Protein AF-A0A538MDN9-F1 (afdb_monomer_lite)

Foldseek 3Di:
DADAFKDKDFDDFQQADDDLSVVLVVVVVVVCVVVVPVPPDDPDDDPVVQVPDPCRPDNDCVVVVVVCVVSNWDPKDKAWPVVVLVVQLVVDDPPSSVSPRGITIMIMTHD

Sequence (111 aa):
MAPSGRLVLFEGSWGGEGPLVKLKDAAAGALHRFRRDADDHHGPYPDDVVRRLPLAATTTPAPFVDAVLAAGWRAVQLERLLDVEWAVERREAWPLGALMRRPRYAIIAEA

Secondary structure (DSSP, 8-state):
----SEEEE-------SSHHHHHHHHHHHHHHHHHT----PPPPPPHHHHTT-TTTT--SSHHHHHHHHHTT-EEEEEEE-HHHHHHHHHHS-TTHHHHS----EEEEEE-

Radius of gyration: 16.39 Å; chains: 1; bounding box: 46×26×39 Å

Structure (mmCIF, N/CA/C/O backbone):
data_AF-A0A538MDN9-F1
#
_entry.id   AF-A0A538MDN9-F1
#
loop_
_atom_site.group_PDB
_atom_site.id
_atom_site.type_symbol
_atom_site.label_atom_id
_atom_site.label_alt_id
_atom_site.label_comp_id
_atom_site.label_asym_id
_atom_site.label_entity_id
_atom_site.label_seq_id
_atom_site.pdbx_PDB_ins_code
_atom_site.Cartn_x
_atom_site.Cartn_y
_atom_site.Cartn_z
_atom_site.occupancy
_atom_site.B_iso_or_equiv
_atom_site.auth_seq_id
_atom_site.auth_comp_id
_atom_site.auth_asym_id
_atom_site.auth_atom_id
_atom_site.pdbx_PDB_model_num
ATOM 1 N N . MET A 1 1 ? -21.550 -3.083 6.483 1.00 62.75 1 MET A N 1
ATOM 2 C CA . MET A 1 1 ? -21.157 -4.242 7.313 1.00 62.75 1 MET A CA 1
ATOM 3 C C . MET A 1 1 ? -19.886 -3.866 8.053 1.00 62.75 1 MET A C 1
ATOM 5 O O . MET A 1 1 ? -19.108 -3.121 7.473 1.00 62.75 1 MET A O 1
ATOM 9 N N . ALA A 1 2 ? -19.707 -4.301 9.301 1.00 79.06 2 ALA A N 1
ATOM 10 C CA . ALA A 1 2 ? -18.445 -4.107 10.019 1.00 79.06 2 ALA A CA 1
ATOM 11 C C . ALA A 1 2 ? -17.482 -5.261 9.684 1.00 79.06 2 ALA A C 1
ATOM 13 O O . ALA A 1 2 ? -17.965 -6.384 9.495 1.00 79.06 2 ALA A O 1
ATOM 14 N N . PRO A 1 3 ? -16.167 -5.006 9.572 1.00 88.06 3 PRO A N 1
ATOM 15 C CA . PRO A 1 3 ? -15.184 -6.068 9.395 1.00 88.06 3 PRO A CA 1
ATOM 16 C C . PRO A 1 3 ? -15.177 -7.037 10.587 1.00 88.06 3 PRO A C 1
ATOM 18 O O . PRO A 1 3 ? -15.707 -6.742 11.656 1.00 88.06 3 PRO A O 1
ATOM 21 N N . SER A 1 4 ? -14.596 -8.220 10.388 1.00 90.19 4 SER A N 1
ATOM 22 C CA . SER A 1 4 ? -14.377 -9.216 11.442 1.00 90.19 4 SER A CA 1
ATOM 23 C C . SER A 1 4 ? -13.031 -9.906 11.238 1.00 90.19 4 SER A C 1
ATOM 25 O O . SER A 1 4 ? -12.698 -10.257 10.105 1.00 90.19 4 SER A O 1
ATOM 27 N N . GLY A 1 5 ? -12.301 -10.166 12.322 1.00 93.06 5 GLY A N 1
ATOM 28 C CA . GLY A 1 5 ? -11.007 -10.849 12.279 1.00 93.06 5 GLY A CA 1
ATOM 29 C C . GLY A 1 5 ? -9.841 -9.899 12.010 1.00 93.06 5 GLY A C 1
ATOM 30 O O . GLY A 1 5 ? -9.858 -8.765 12.480 1.00 93.06 5 GLY A O 1
ATOM 31 N N . ARG A 1 6 ? -8.848 -10.389 11.259 1.00 94.69 6 ARG A N 1
ATOM 32 C CA . ARG A 1 6 ? -7.608 -9.682 10.916 1.00 94.69 6 ARG A CA 1
ATOM 33 C C . ARG A 1 6 ? -7.506 -9.469 9.409 1.00 94.69 6 ARG A C 1
ATOM 35 O O . ARG A 1 6 ? -7.700 -10.407 8.636 1.00 94.69 6 ARG A O 1
ATOM 42 N N . LEU A 1 7 ? -7.135 -8.262 9.006 1.00 94.25 7 LEU A N 1
ATOM 43 C CA . LEU A 1 7 ? -6.748 -7.907 7.648 1.00 94.25 7 LEU A CA 1
ATOM 44 C C . LEU A 1 7 ? -5.227 -7.961 7.525 1.00 94.25 7 LEU A C 1
ATOM 46 O O . LEU A 1 7 ? -4.512 -7.406 8.356 1.00 94.25 7 LEU A O 1
ATOM 50 N N . VAL A 1 8 ? -4.745 -8.575 6.447 1.00 92.94 8 VAL A N 1
ATOM 51 C CA . VAL A 1 8 ? -3.359 -8.438 5.999 1.00 92.94 8 VAL A CA 1
ATOM 52 C C . VAL A 1 8 ? -3.385 -8.097 4.517 1.00 92.94 8 VAL A C 1
ATOM 54 O O . VAL A 1 8 ? -3.826 -8.902 3.697 1.00 92.94 8 VAL A O 1
ATOM 57 N N . LEU A 1 9 ? -2.944 -6.890 4.181 1.00 90.50 9 LEU A N 1
ATOM 58 C CA . LEU A 1 9 ? -2.869 -6.389 2.817 1.00 90.50 9 LEU A CA 1
ATOM 59 C C . LEU A 1 9 ? -1.410 -6.371 2.357 1.00 90.50 9 LEU A C 1
ATOM 61 O O . LEU A 1 9 ? -0.569 -5.677 2.933 1.00 90.50 9 LEU A O 1
ATOM 65 N N . PHE A 1 10 ? -1.139 -7.121 1.291 1.00 85.12 10 PHE A N 1
ATOM 66 C CA . PHE A 1 10 ? 0.146 -7.158 0.602 1.00 85.12 10 PHE A CA 1
ATOM 67 C C . PHE A 1 10 ? 0.031 -6.378 -0.700 1.00 85.12 10 PHE A C 1
ATOM 69 O O . PHE A 1 10 ? -0.233 -6.954 -1.753 1.00 85.12 10 PHE A O 1
ATOM 76 N N . GLU A 1 11 ? 0.212 -5.067 -0.625 1.00 71.56 11 GLU A N 1
ATOM 77 C CA . GLU A 1 11 ? 0.250 -4.253 -1.831 1.00 71.56 11 GLU A CA 1
ATOM 78 C C . GLU A 1 11 ? 1.690 -4.099 -2.338 1.00 71.56 11 GLU A C 1
ATOM 80 O O . GLU A 1 11 ? 2.663 -4.221 -1.588 1.00 71.56 11 GLU A O 1
ATOM 85 N N . GLY A 1 12 ? 1.818 -3.885 -3.649 1.00 64.00 12 GLY A N 1
ATOM 86 C CA . GLY A 1 12 ? 3.082 -3.785 -4.363 1.00 64.00 12 GLY A CA 1
ATOM 87 C C . GLY A 1 12 ? 4.082 -2.789 -3.769 1.00 64.00 12 GLY A C 1
ATOM 88 O O . GLY A 1 12 ? 3.786 -1.922 -2.956 1.00 64.00 12 GLY A O 1
ATOM 89 N N . SER A 1 13 ? 5.328 -2.926 -4.213 1.00 63.75 13 SER A N 1
ATOM 90 C CA . SER A 1 13 ? 6.456 -2.151 -3.710 1.00 63.75 13 SER A CA 1
ATOM 91 C C . SER A 1 13 ? 6.254 -0.638 -3.876 1.00 63.75 13 SER A C 1
ATOM 93 O O . SER A 1 13 ? 6.276 -0.129 -5.004 1.00 63.75 13 SER A O 1
ATOM 95 N N . TRP A 1 14 ? 6.136 0.081 -2.763 1.00 70.44 14 TRP A N 1
ATOM 96 C CA . TRP A 1 14 ? 6.105 1.538 -2.754 1.00 70.44 14 TRP A CA 1
ATOM 97 C C . TRP A 1 14 ? 7.534 2.071 -2.868 1.00 70.44 14 TRP A C 1
ATOM 99 O O . TRP A 1 14 ? 8.370 1.880 -1.986 1.00 70.44 14 TRP A O 1
ATOM 109 N N . GLY A 1 15 ? 7.833 2.716 -3.996 1.00 57.97 15 GLY A N 1
ATOM 110 C CA . GLY A 1 15 ? 9.156 3.280 -4.278 1.00 57.97 15 GLY A CA 1
ATOM 111 C C . GLY A 1 15 ? 9.453 4.589 -3.541 1.00 57.97 15 GLY A C 1
ATOM 112 O O . GLY A 1 15 ? 10.589 5.056 -3.596 1.00 57.97 15 GLY A O 1
ATOM 113 N N . GLY A 1 16 ? 8.463 5.169 -2.854 1.00 62.28 16 GLY A N 1
ATOM 114 C CA . GLY A 1 16 ? 8.528 6.526 -2.320 1.00 62.28 16 GLY A CA 1
ATOM 115 C C . GLY A 1 16 ? 8.256 7.585 -3.391 1.00 62.28 16 GLY A C 1
ATOM 116 O O . GLY A 1 16 ? 8.017 7.281 -4.559 1.00 62.28 16 GLY A O 1
ATOM 117 N N . GLU A 1 17 ? 8.290 8.852 -2.990 1.00 59.16 17 GLU A N 1
ATOM 118 C CA . GLU A 1 17 ? 8.103 9.998 -3.882 1.00 59.16 17 GLU A CA 1
ATOM 119 C C . GLU A 1 17 ? 9.435 10.698 -4.166 1.00 59.16 17 GLU A C 1
ATOM 121 O O . GLU A 1 17 ? 10.318 10.766 -3.312 1.00 59.16 17 GLU A O 1
ATOM 126 N N . GLY A 1 18 ? 9.582 11.244 -5.376 1.00 61.09 18 GLY A N 1
ATOM 127 C CA . GLY A 1 18 ? 10.673 12.159 -5.706 1.00 61.09 18 GLY A CA 1
ATOM 128 C C . GLY A 1 18 ? 11.362 11.903 -7.052 1.00 61.09 18 GLY A C 1
ATOM 129 O O . GLY A 1 18 ? 11.124 10.887 -7.711 1.00 61.09 18 GLY A O 1
ATOM 130 N N . PRO A 1 19 ? 12.236 12.830 -7.485 1.00 61.38 19 PRO A N 1
ATOM 131 C CA . PRO A 1 19 ? 12.891 12.775 -8.796 1.00 61.38 19 PRO A CA 1
ATOM 132 C C . PRO A 1 19 ? 13.768 11.531 -8.980 1.00 61.38 19 PRO A C 1
ATOM 134 O O . PRO A 1 19 ? 13.815 10.955 -10.063 1.00 61.38 19 PRO A O 1
ATOM 137 N N . LEU A 1 20 ? 14.428 11.092 -7.903 1.00 66.44 20 LEU A N 1
ATOM 138 C CA . LEU A 1 20 ? 15.316 9.931 -7.915 1.00 66.44 20 LEU A CA 1
ATOM 139 C C . LEU A 1 20 ? 14.546 8.622 -8.155 1.00 66.44 20 LEU A C 1
ATOM 141 O O . LEU A 1 20 ? 15.013 7.762 -8.896 1.00 66.44 20 LEU A O 1
ATOM 145 N N . VAL A 1 21 ? 13.355 8.492 -7.562 1.00 66.88 21 VAL A N 1
ATOM 146 C CA . VAL A 1 21 ? 12.478 7.322 -7.733 1.00 66.88 21 VAL A CA 1
ATOM 147 C C . VAL A 1 21 ? 11.974 7.256 -9.173 1.00 66.88 21 VAL A C 1
ATOM 149 O O . VAL A 1 21 ? 12.103 6.224 -9.819 1.00 66.88 21 VAL A O 1
ATOM 152 N N . LYS A 1 22 ? 11.525 8.386 -9.735 1.00 68.94 22 LYS A N 1
ATOM 153 C CA . LYS A 1 22 ? 11.102 8.468 -11.145 1.00 68.94 22 LYS A CA 1
ATOM 154 C C . LYS A 1 22 ? 12.220 8.099 -12.124 1.00 68.94 22 LYS A C 1
ATOM 156 O O . LYS A 1 22 ? 11.967 7.424 -13.117 1.00 68.94 22 LYS A O 1
ATOM 161 N N . LEU A 1 23 ? 13.454 8.526 -11.845 1.00 71.00 23 LEU A N 1
ATOM 162 C CA . LEU A 1 23 ? 14.614 8.180 -12.668 1.00 71.00 23 LEU A CA 1
ATOM 163 C C . LEU A 1 23 ? 14.943 6.683 -12.583 1.00 71.00 23 LEU A C 1
ATOM 165 O O . LEU A 1 23 ? 15.214 6.064 -13.610 1.00 71.00 23 LEU A O 1
ATOM 169 N N . LYS A 1 24 ? 14.880 6.093 -11.381 1.00 70.50 24 LYS A N 1
ATOM 170 C CA . LYS A 1 24 ? 15.039 4.644 -11.190 1.00 70.50 24 LYS A CA 1
ATOM 171 C C . LYS A 1 24 ? 13.979 3.859 -11.960 1.00 70.50 24 LYS A C 1
ATOM 173 O O . LYS A 1 24 ? 14.324 2.903 -12.644 1.00 70.50 24 LYS A O 1
ATOM 178 N N . ASP A 1 25 ? 12.729 4.301 -11.909 1.00 70.00 25 ASP A N 1
ATOM 179 C CA . ASP A 1 25 ? 11.605 3.654 -12.590 1.00 70.00 25 ASP A CA 1
ATOM 180 C C . ASP A 1 25 ? 11.742 3.723 -14.114 1.00 70.00 25 ASP A C 1
ATOM 182 O O . ASP A 1 25 ? 11.508 2.735 -14.813 1.00 70.00 25 ASP A O 1
ATOM 186 N N . ALA A 1 26 ? 12.199 4.864 -14.635 1.00 71.69 26 ALA A N 1
ATOM 187 C CA . ALA A 1 26 ? 12.501 5.019 -16.053 1.00 71.69 26 ALA A CA 1
ATOM 188 C C . ALA A 1 26 ? 13.663 4.112 -16.495 1.00 71.69 26 ALA A C 1
ATOM 190 O O . ALA A 1 26 ? 13.575 3.460 -17.538 1.00 71.69 26 ALA A O 1
ATOM 191 N N . ALA A 1 27 ? 14.732 4.035 -15.696 1.00 70.88 27 ALA A N 1
ATOM 192 C CA . ALA A 1 27 ? 15.879 3.170 -15.968 1.00 70.88 27 ALA A CA 1
ATOM 193 C C . ALA A 1 27 ? 15.491 1.682 -15.944 1.00 70.88 27 ALA A C 1
ATOM 195 O O . ALA A 1 27 ? 15.886 0.928 -16.834 1.00 70.88 27 ALA A O 1
ATOM 196 N N . ALA A 1 28 ? 14.667 1.278 -14.976 1.00 68.31 28 ALA A N 1
ATOM 197 C CA . ALA A 1 28 ? 14.109 -0.065 -14.875 1.00 68.31 28 ALA A CA 1
ATOM 198 C C . ALA A 1 28 ? 13.293 -0.441 -16.117 1.00 68.31 28 ALA A C 1
ATOM 200 O O . ALA A 1 28 ? 13.558 -1.458 -16.757 1.00 68.31 28 ALA A O 1
ATOM 201 N N . GLY A 1 29 ? 12.336 0.412 -16.502 1.00 68.44 29 GLY A N 1
ATOM 202 C CA . GLY A 1 29 ? 11.478 0.175 -17.663 1.00 68.44 29 GLY A CA 1
ATOM 203 C C . GLY A 1 29 ? 12.254 0.114 -18.981 1.00 68.44 29 GLY A C 1
ATOM 204 O O . GLY A 1 29 ? 11.952 -0.711 -19.844 1.00 68.44 29 GLY A O 1
ATOM 205 N N . ALA A 1 30 ? 13.291 0.943 -19.134 1.00 70.19 30 ALA A N 1
ATOM 206 C CA . ALA A 1 30 ? 14.175 0.894 -20.296 1.00 70.19 30 ALA A CA 1
ATOM 207 C C . ALA A 1 30 ? 14.957 -0.425 -20.367 1.00 70.19 30 ALA A C 1
ATOM 209 O O . ALA A 1 30 ? 15.128 -0.983 -21.452 1.00 70.19 30 ALA A O 1
ATOM 210 N N . LEU A 1 31 ? 15.397 -0.945 -19.220 1.00 68.38 31 LEU A N 1
ATOM 211 C CA . LEU A 1 31 ? 16.200 -2.157 -19.175 1.00 68.38 31 LEU A CA 1
ATOM 212 C C . LEU A 1 31 ? 15.381 -3.434 -19.375 1.00 68.38 31 LEU A C 1
ATOM 214 O O . LEU A 1 31 ? 15.826 -4.308 -20.115 1.00 68.38 31 LEU A O 1
ATOM 218 N N . HIS A 1 32 ? 14.175 -3.515 -18.804 1.00 65.38 32 HIS A N 1
ATOM 219 C CA . HIS A 1 32 ? 13.242 -4.614 -19.086 1.00 65.38 32 HIS A CA 1
ATOM 220 C C . HIS A 1 32 ? 12.921 -4.693 -20.584 1.00 65.38 32 HIS A C 1
ATOM 222 O O . HIS A 1 32 ? 13.033 -5.754 -21.197 1.00 65.38 32 HIS A O 1
ATOM 228 N N . ARG A 1 33 ? 12.658 -3.543 -21.221 1.00 66.19 33 ARG A N 1
ATOM 229 C CA . ARG A 1 33 ? 12.440 -3.470 -22.674 1.00 66.19 33 ARG A CA 1
ATOM 230 C C . ARG A 1 33 ? 13.661 -3.929 -23.481 1.00 66.19 33 ARG A C 1
ATOM 232 O O . ARG A 1 33 ? 13.498 -4.504 -24.555 1.00 66.19 33 ARG A O 1
ATOM 239 N N . PHE A 1 34 ? 14.871 -3.667 -22.986 1.00 65.00 34 PHE A N 1
ATOM 240 C CA . PHE A 1 34 ? 16.113 -4.057 -23.655 1.00 65.00 34 PHE A CA 1
ATOM 241 C C . PHE A 1 34 ? 16.424 -5.550 -23.503 1.00 65.00 34 PHE A C 1
ATOM 243 O O . PHE A 1 34 ? 16.967 -6.155 -24.426 1.00 65.00 34 PHE A O 1
ATOM 250 N N . ARG A 1 35 ? 16.067 -6.155 -22.363 1.00 64.81 35 ARG A N 1
ATOM 251 C CA . ARG A 1 35 ? 16.352 -7.567 -22.092 1.00 64.81 35 ARG A CA 1
ATOM 252 C C . ARG A 1 35 ? 15.470 -8.548 -22.850 1.00 64.81 35 ARG A C 1
ATOM 254 O O . ARG A 1 35 ? 15.922 -9.672 -23.034 1.00 64.81 35 ARG A O 1
ATOM 261 N N . ARG A 1 36 ? 14.287 -8.147 -23.348 1.00 57.59 36 ARG A N 1
ATOM 262 C CA . ARG A 1 36 ? 13.332 -9.088 -23.976 1.00 57.59 36 ARG A CA 1
ATOM 263 C C . ARG A 1 36 ? 13.180 -10.361 -23.125 1.00 57.59 36 ARG A C 1
ATOM 265 O O . ARG A 1 36 ? 13.092 -11.463 -23.667 1.00 57.59 36 ARG A O 1
ATOM 272 N N . ASP A 1 37 ? 13.196 -10.213 -21.800 1.00 54.88 37 ASP A N 1
ATOM 273 C CA . ASP A 1 37 ? 12.803 -11.319 -20.940 1.00 54.88 37 ASP A CA 1
ATOM 274 C C . ASP A 1 37 ? 11.387 -11.709 -21.381 1.00 54.88 37 ASP A C 1
ATOM 276 O O . ASP A 1 37 ? 10.586 -10.842 -21.742 1.00 54.88 37 ASP A O 1
ATOM 280 N N . ALA A 1 38 ? 11.134 -13.011 -21.516 1.00 46.91 38 ALA A N 1
ATOM 281 C CA . ALA A 1 38 ? 9.827 -13.514 -21.906 1.00 46.91 38 ALA A CA 1
ATOM 282 C C . ALA A 1 38 ? 8.846 -13.095 -20.809 1.00 46.91 38 ALA A C 1
ATOM 284 O O . ALA A 1 38 ? 8.757 -13.730 -19.762 1.00 46.91 38 ALA A O 1
ATOM 285 N N . ASP A 1 39 ? 8.213 -11.949 -21.033 1.00 49.03 39 ASP A N 1
ATOM 286 C CA . ASP A 1 39 ? 7.304 -11.309 -20.109 1.00 49.03 39 ASP A CA 1
ATOM 287 C C . ASP A 1 39 ? 6.098 -12.240 -19.930 1.00 49.03 39 ASP A C 1
ATOM 289 O O . ASP A 1 39 ? 5.128 -12.175 -20.681 1.00 49.03 39 ASP A O 1
ATOM 293 N N . ASP A 1 40 ? 6.114 -13.055 -18.875 1.00 50.84 40 ASP A N 1
ATOM 294 C CA . ASP A 1 40 ? 4.918 -13.650 -18.253 1.00 50.84 40 ASP A CA 1
ATOM 295 C C . ASP A 1 40 ? 4.050 -12.551 -17.589 1.00 50.84 40 ASP A C 1
ATOM 297 O O . ASP A 1 40 ? 3.372 -12.741 -16.577 1.00 50.84 40 ASP A O 1
ATOM 301 N N . HIS A 1 41 ? 4.099 -11.334 -18.129 1.00 57.38 41 HIS A N 1
ATOM 302 C CA . HIS A 1 41 ? 3.305 -10.210 -17.697 1.00 57.38 41 HIS A CA 1
ATOM 303 C C . HIS A 1 41 ? 1.973 -10.277 -18.427 1.00 57.38 41 HIS A C 1
ATOM 305 O O . HIS A 1 41 ? 1.895 -10.154 -19.650 1.00 57.38 41 HIS A O 1
ATOM 311 N N . HIS A 1 42 ? 0.897 -10.446 -17.656 1.00 61.03 42 HIS A N 1
ATOM 312 C CA . HIS A 1 42 ? -0.429 -10.086 -18.132 1.00 61.03 42 HIS A CA 1
ATOM 313 C C . HIS A 1 42 ? -0.343 -8.687 -18.754 1.00 61.03 42 HIS A C 1
ATOM 315 O O . HIS A 1 42 ? 0.243 -7.780 -18.155 1.00 61.03 42 HIS A O 1
ATOM 321 N N . GLY A 1 43 ? -0.870 -8.534 -19.973 1.00 65.44 43 GLY A N 1
ATOM 322 C CA . GLY A 1 43 ? -0.855 -7.250 -20.667 1.00 65.44 43 GLY A CA 1
ATOM 323 C C . GLY A 1 43 ? -1.393 -6.134 -19.762 1.00 65.44 43 GLY A C 1
ATOM 324 O O . GLY A 1 43 ? -2.262 -6.399 -18.923 1.00 65.44 43 GLY A O 1
ATOM 325 N N . PRO A 1 44 ? -0.874 -4.901 -19.888 1.00 71.88 44 PRO A N 1
ATOM 326 C CA . PRO A 1 44 ? -1.276 -3.806 -19.016 1.00 71.88 44 PRO A CA 1
ATOM 327 C C . PRO A 1 44 ? -2.794 -3.599 -19.077 1.00 71.88 44 PRO A C 1
ATOM 329 O O . PRO A 1 44 ? -3.401 -3.711 -20.145 1.00 71.88 44 PRO A O 1
ATOM 332 N N . TYR A 1 45 ? -3.405 -3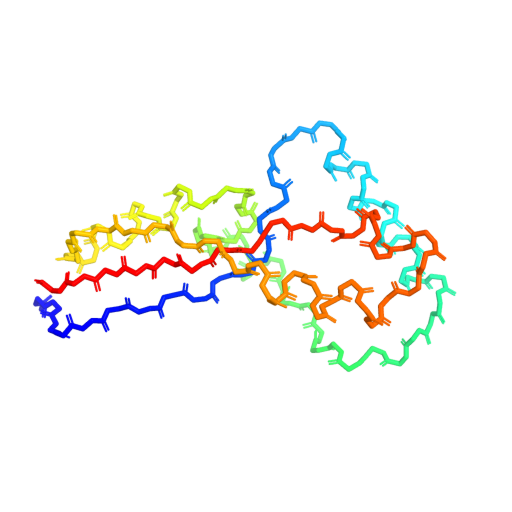.281 -17.931 1.00 78.69 45 TYR A N 1
ATOM 333 C CA . TYR A 1 45 ? -4.809 -2.876 -17.907 1.00 78.69 45 TYR A CA 1
ATOM 334 C C . TYR A 1 45 ? -5.021 -1.654 -18.817 1.00 78.69 45 TYR A C 1
ATOM 336 O O . TYR A 1 45 ? -4.153 -0.778 -18.855 1.00 78.69 45 TYR A O 1
ATOM 344 N N . PRO A 1 46 ? -6.167 -1.559 -19.515 1.00 84.44 46 PRO A N 1
ATOM 345 C CA . PRO A 1 46 ? -6.509 -0.380 -20.304 1.00 84.44 46 PRO A CA 1
ATOM 346 C C . PRO A 1 46 ? -6.433 0.918 -19.483 1.00 84.44 46 PRO A C 1
ATOM 348 O O . PRO A 1 46 ? -6.824 0.949 -18.313 1.00 84.44 46 PRO A O 1
ATOM 351 N N . ASP A 1 47 ? -5.962 2.006 -20.099 1.00 84.62 47 ASP A N 1
ATOM 352 C CA . ASP A 1 47 ? -5.755 3.299 -19.424 1.00 84.62 47 ASP A CA 1
ATOM 353 C C . ASP A 1 47 ? -7.026 3.839 -18.754 1.00 84.62 47 ASP A C 1
ATOM 355 O O . ASP A 1 47 ? -6.964 4.480 -17.704 1.00 84.62 47 ASP A O 1
ATOM 359 N N . ASP A 1 48 ? -8.192 3.603 -19.353 1.00 88.12 48 ASP A N 1
ATOM 360 C CA . ASP A 1 48 ? -9.481 4.031 -18.816 1.00 88.12 48 ASP A CA 1
ATOM 361 C C . ASP A 1 48 ? -9.865 3.268 -17.542 1.00 88.12 48 ASP A C 1
ATOM 363 O O . ASP A 1 48 ? -10.493 3.847 -16.653 1.00 88.12 48 ASP A O 1
ATOM 367 N N . VAL A 1 49 ? -9.442 2.007 -17.418 1.00 85.81 49 VAL A N 1
ATOM 368 C CA . VAL A 1 49 ? -9.586 1.215 -16.193 1.00 85.81 49 VAL A CA 1
ATOM 369 C C . VAL A 1 49 ? -8.654 1.765 -15.122 1.00 85.81 49 VAL A C 1
ATOM 371 O O . VAL A 1 49 ? -9.114 2.094 -14.031 1.00 85.81 49 VAL A O 1
ATOM 374 N N . VAL A 1 50 ? -7.368 1.949 -15.441 1.00 84.50 50 VAL A N 1
ATOM 375 C CA . VAL A 1 50 ? -6.361 2.437 -14.481 1.00 84.50 50 VAL A CA 1
ATOM 376 C C . VAL A 1 50 ? -6.740 3.808 -13.919 1.00 84.50 50 VAL A C 1
ATOM 378 O O . VAL A 1 50 ? -6.673 4.011 -12.711 1.00 84.50 50 VAL A O 1
ATOM 381 N N . ARG A 1 51 ? -7.223 4.734 -14.759 1.00 84.44 51 ARG A N 1
ATOM 382 C CA . ARG A 1 51 ? -7.662 6.077 -14.327 1.00 84.44 51 ARG A CA 1
ATOM 383 C C . ARG A 1 51 ? -8.836 6.068 -13.348 1.00 84.44 51 ARG A C 1
ATOM 385 O O . ARG A 1 51 ? -9.051 7.066 -12.667 1.00 84.44 51 ARG A O 1
ATOM 392 N N . ARG A 1 52 ? -9.619 4.988 -13.300 1.00 87.88 52 ARG A N 1
ATOM 393 C CA . ARG A 1 52 ? -10.758 4.843 -12.382 1.00 87.88 52 ARG A CA 1
ATOM 394 C C . ARG A 1 52 ? -10.380 4.171 -11.066 1.00 87.88 52 ARG A C 1
ATOM 396 O O . ARG A 1 52 ? -11.204 4.155 -10.157 1.00 87.88 52 ARG A O 1
ATOM 403 N N . LEU A 1 53 ? -9.177 3.610 -10.955 1.00 85.81 53 LEU A N 1
ATOM 404 C CA . LEU A 1 53 ? -8.721 2.932 -9.749 1.00 85.81 53 LEU A CA 1
ATOM 405 C C . LEU A 1 53 ? -8.130 3.966 -8.774 1.00 85.81 53 LEU A C 1
ATOM 407 O O . LEU A 1 53 ? -7.060 4.507 -9.043 1.00 85.81 53 LEU A O 1
ATOM 411 N N . PRO A 1 54 ? -8.780 4.239 -7.628 1.00 81.94 54 PRO A N 1
ATOM 412 C CA . PRO A 1 54 ? -8.388 5.331 -6.728 1.00 81.94 54 PRO A CA 1
ATOM 413 C C . PRO A 1 54 ? -7.036 5.106 -6.041 1.00 81.94 54 PRO A C 1
ATOM 415 O O . PRO A 1 54 ? -6.416 6.055 -5.573 1.00 81.94 54 PRO A O 1
ATOM 418 N N . LEU A 1 55 ? -6.588 3.852 -5.985 1.00 84.12 55 LEU A N 1
ATOM 419 C CA . LEU A 1 55 ? -5.311 3.449 -5.399 1.00 84.12 55 LEU A CA 1
ATOM 420 C C . LEU A 1 55 ? -4.271 3.083 -6.468 1.00 84.12 55 LEU A C 1
ATOM 422 O O . LEU A 1 55 ? -3.144 2.715 -6.141 1.00 84.12 55 LEU A O 1
ATOM 426 N N . ALA A 1 56 ? -4.616 3.188 -7.756 1.00 78.19 56 ALA A N 1
ATOM 427 C CA . ALA A 1 56 ? -3.629 2.993 -8.805 1.00 78.19 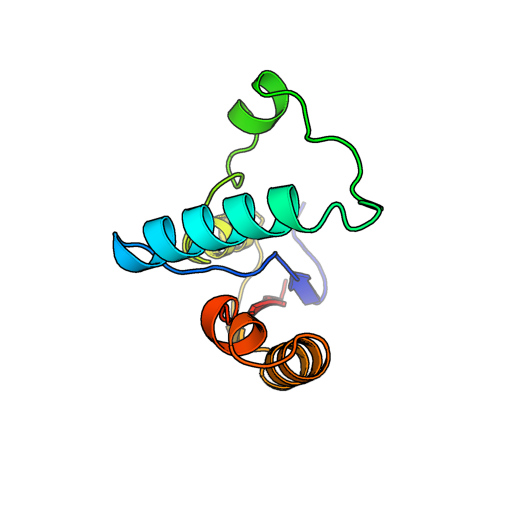56 ALA A CA 1
ATOM 428 C C . ALA A 1 56 ? -2.602 4.133 -8.793 1.00 78.19 56 ALA A C 1
ATOM 430 O O . ALA A 1 56 ? -2.922 5.286 -8.516 1.00 78.19 56 ALA A O 1
ATOM 431 N N . ALA A 1 57 ? -1.353 3.793 -9.119 1.00 72.00 57 ALA A N 1
ATOM 432 C CA . ALA A 1 57 ? -0.225 4.724 -9.212 1.00 72.00 57 ALA A CA 1
ATOM 433 C C . ALA A 1 57 ? 0.151 5.470 -7.915 1.00 72.00 57 ALA A C 1
ATOM 435 O O . ALA A 1 57 ? 0.973 6.387 -7.959 1.00 72.00 57 ALA A O 1
ATOM 436 N N . THR A 1 58 ? -0.378 5.076 -6.753 1.00 79.50 58 THR A N 1
ATOM 437 C C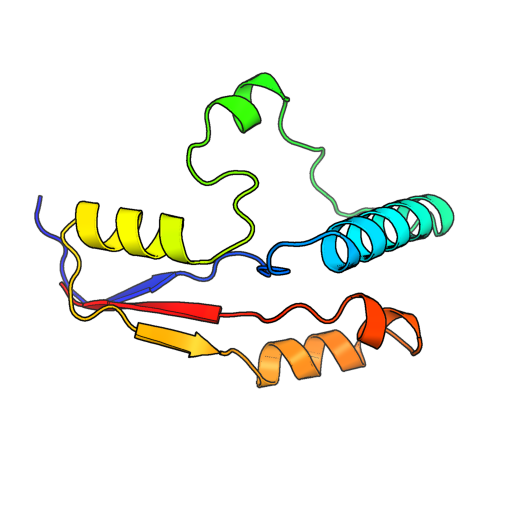A . THR A 1 58 ? 0.068 5.645 -5.478 1.00 79.50 58 THR A CA 1
ATOM 438 C C . THR A 1 58 ? 1.494 5.200 -5.165 1.00 79.50 58 THR A C 1
ATOM 440 O O . THR A 1 58 ? 1.839 4.022 -5.269 1.00 79.50 58 THR A O 1
ATOM 443 N N . THR A 1 59 ? 2.322 6.141 -4.738 1.00 77.12 59 THR A N 1
ATOM 444 C CA . THR A 1 59 ? 3.756 5.949 -4.471 1.00 77.12 59 THR A CA 1
ATOM 445 C C . THR A 1 59 ? 4.081 5.759 -2.994 1.00 77.12 59 THR A C 1
ATOM 447 O O . THR A 1 59 ? 5.228 5.476 -2.641 1.00 77.12 59 THR A O 1
ATOM 450 N N . THR A 1 60 ? 3.075 5.901 -2.132 1.00 80.69 60 THR A N 1
ATOM 451 C CA . THR A 1 60 ? 3.178 5.796 -0.678 1.00 80.69 60 THR A CA 1
ATOM 452 C C . THR A 1 60 ? 2.082 4.875 -0.140 1.00 80.69 60 THR A C 1
ATOM 454 O O . THR A 1 60 ? 1.052 4.698 -0.792 1.00 80.69 60 THR A O 1
ATOM 457 N N . PRO A 1 61 ? 2.274 4.289 1.052 1.00 85.00 61 PRO A N 1
ATOM 458 C CA . PRO A 1 61 ? 1.262 3.434 1.666 1.00 85.00 61 PRO A CA 1
ATOM 459 C C . PRO A 1 61 ? 0.087 4.215 2.281 1.00 85.00 61 PRO A C 1
ATOM 461 O O . PRO A 1 61 ? -0.915 3.605 2.641 1.00 85.00 61 PRO A O 1
ATOM 464 N N . ALA A 1 62 ? 0.176 5.546 2.412 1.00 88.75 62 ALA A N 1
ATOM 465 C CA . ALA A 1 62 ? -0.828 6.349 3.116 1.00 88.75 62 ALA A CA 1
ATOM 466 C C . ALA A 1 62 ? -2.256 6.222 2.534 1.00 88.75 62 ALA A C 1
ATOM 468 O O . ALA A 1 62 ? -3.162 5.927 3.310 1.00 88.75 62 ALA A O 1
ATOM 469 N N . PRO A 1 63 ? -2.482 6.292 1.204 1.00 89.94 63 PRO A N 1
ATOM 470 C CA . PRO A 1 63 ? -3.824 6.115 0.639 1.00 89.94 63 PRO A CA 1
ATOM 471 C C . PRO A 1 63 ? -4.440 4.738 0.926 1.00 89.94 63 PRO A C 1
ATOM 473 O O . PRO A 1 63 ? -5.658 4.610 1.042 1.00 89.94 63 PRO A O 1
ATOM 476 N N . PHE A 1 64 ? -3.610 3.700 1.073 1.00 90.44 64 PHE A N 1
ATOM 477 C CA . PHE A 1 64 ? -4.076 2.371 1.466 1.00 90.44 64 PHE A CA 1
ATOM 478 C C . PHE A 1 64 ? -4.470 2.323 2.939 1.00 90.44 64 PHE A C 1
ATOM 480 O O . PHE A 1 64 ? -5.500 1.744 3.266 1.00 90.44 64 PHE A O 1
ATOM 487 N N . VAL A 1 65 ? -3.695 2.957 3.824 1.00 91.88 65 VAL A N 1
ATOM 488 C CA . VAL A 1 65 ? -4.058 3.093 5.244 1.00 91.88 65 VAL A CA 1
ATOM 489 C C . VAL A 1 65 ? -5.403 3.802 5.382 1.00 91.88 65 VAL A C 1
ATOM 491 O O . VAL A 1 65 ? -6.278 3.310 6.094 1.00 91.88 65 VAL A O 1
ATOM 494 N N . ASP A 1 66 ? -5.603 4.896 4.649 1.00 93.19 66 ASP A N 1
ATOM 495 C CA . ASP A 1 66 ? -6.862 5.643 4.658 1.00 93.19 66 ASP A CA 1
ATOM 496 C C . ASP A 1 66 ? -8.033 4.779 4.172 1.00 93.19 66 ASP A C 1
ATOM 498 O O . ASP A 1 66 ? -9.096 4.769 4.793 1.00 93.19 66 ASP A O 1
ATOM 502 N N . ALA A 1 67 ? -7.836 3.993 3.108 1.00 93.06 67 ALA A N 1
ATOM 503 C CA . ALA A 1 67 ? -8.846 3.064 2.607 1.00 93.06 67 ALA A CA 1
ATOM 504 C C . ALA A 1 67 ? -9.190 1.958 3.623 1.00 93.06 67 ALA A C 1
ATOM 506 O O . ALA A 1 67 ? -10.362 1.620 3.795 1.00 93.06 67 ALA A O 1
ATOM 507 N N . VAL A 1 68 ? -8.189 1.418 4.326 1.00 93.56 68 VAL A N 1
ATOM 508 C CA . VAL A 1 68 ? -8.367 0.406 5.381 1.00 93.56 68 VAL A CA 1
ATOM 509 C C . VAL A 1 68 ? -9.181 0.974 6.545 1.00 93.56 68 VAL A C 1
ATOM 511 O O . VAL A 1 68 ? -10.157 0.354 6.974 1.00 93.56 68 VAL A O 1
ATOM 514 N N . LEU A 1 69 ? -8.838 2.179 7.006 1.00 94.50 69 LEU A N 1
ATOM 515 C CA . LEU A 1 69 ? -9.575 2.880 8.059 1.00 94.50 69 LEU A CA 1
ATOM 516 C C . LEU A 1 69 ? -11.014 3.200 7.627 1.00 94.50 69 LEU A C 1
ATOM 518 O O . LEU A 1 69 ? -11.956 2.961 8.382 1.00 94.50 69 LEU A O 1
ATOM 522 N N . ALA A 1 70 ? -11.205 3.687 6.398 1.00 94.31 70 ALA A N 1
ATOM 523 C CA . ALA A 1 70 ? -12.524 3.993 5.844 1.00 94.31 70 ALA A CA 1
ATOM 524 C C . ALA A 1 70 ? -13.412 2.744 5.699 1.00 94.31 70 ALA A C 1
ATOM 526 O O . ALA A 1 70 ? -14.632 2.832 5.840 1.00 94.31 70 ALA A O 1
ATOM 527 N N . ALA A 1 71 ? -12.811 1.573 5.474 1.00 93.00 71 ALA A N 1
ATOM 528 C CA . ALA A 1 71 ? -13.503 0.286 5.453 1.00 93.00 71 ALA A CA 1
ATOM 529 C C . ALA A 1 71 ? -13.895 -0.232 6.856 1.00 93.00 71 ALA A C 1
ATOM 531 O O . ALA A 1 71 ? -14.520 -1.287 6.969 1.00 93.00 71 ALA A O 1
ATOM 532 N N . GLY A 1 72 ? -13.574 0.513 7.919 1.00 95.50 72 GLY A N 1
ATOM 533 C CA . GLY A 1 72 ? -13.971 0.221 9.296 1.00 95.50 72 GLY A CA 1
ATOM 534 C C . GLY A 1 72 ? -12.961 -0.602 10.090 1.00 95.50 72 GLY A C 1
ATOM 535 O O . GLY A 1 72 ? -13.241 -0.912 11.245 1.00 95.50 72 GLY A O 1
ATOM 536 N N . TRP A 1 73 ? -11.809 -0.936 9.502 1.00 96.12 73 TRP A N 1
ATOM 537 C CA . TRP A 1 73 ? -10.723 -1.611 10.206 1.00 96.12 73 TRP A CA 1
ATOM 538 C C . TRP A 1 73 ? -9.992 -0.645 11.141 1.00 96.12 73 TRP A C 1
ATOM 540 O O . TRP A 1 73 ? -9.979 0.573 10.951 1.00 96.12 73 TRP A O 1
ATOM 550 N N . ARG A 1 74 ? -9.369 -1.200 12.173 1.00 94.56 74 ARG A N 1
ATOM 551 C CA . ARG A 1 74 ? -8.741 -0.487 13.284 1.00 94.56 74 ARG A CA 1
ATOM 552 C C . ARG A 1 74 ? -7.351 -1.049 13.561 1.00 94.56 74 ARG A C 1
ATOM 554 O O . ARG A 1 74 ? -6.936 -2.040 12.968 1.00 94.56 74 ARG A O 1
ATOM 561 N N . ALA A 1 75 ? -6.633 -0.394 14.476 1.00 94.38 75 ALA A N 1
ATOM 562 C CA . ALA A 1 75 ? -5.299 -0.810 14.918 1.00 94.38 75 ALA A CA 1
ATOM 563 C C . ALA A 1 75 ? -4.334 -1.073 13.744 1.00 94.38 75 ALA A C 1
ATOM 565 O O . ALA A 1 75 ? -3.641 -2.085 13.713 1.00 94.38 75 ALA A O 1
ATOM 566 N N . VAL A 1 76 ? -4.317 -0.161 12.765 1.00 95.12 76 VAL A N 1
ATOM 567 C CA . VAL A 1 76 ? -3.520 -0.320 11.545 1.00 95.12 76 VAL A CA 1
ATOM 568 C C . VAL A 1 76 ? -2.027 -0.260 11.867 1.00 95.12 76 VAL A C 1
ATOM 570 O O . VAL A 1 76 ? -1.550 0.687 12.494 1.00 95.12 76 VAL A O 1
ATOM 573 N N . GLN A 1 77 ? -1.287 -1.259 11.401 1.00 93.88 77 GLN A N 1
ATOM 574 C CA . GLN A 1 77 ? 0.160 -1.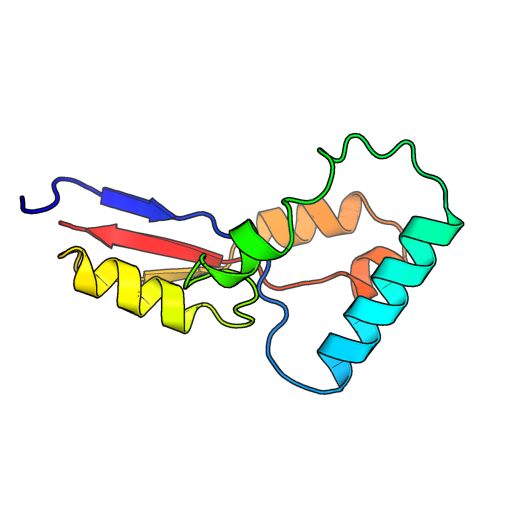382 11.526 1.00 93.88 77 GLN A CA 1
ATOM 575 C C . GLN A 1 77 ? 0.790 -1.519 10.139 1.00 93.88 77 GLN A C 1
ATOM 577 O O . GLN A 1 77 ? 0.254 -2.202 9.267 1.00 93.88 77 GLN A O 1
ATOM 582 N N . LEU A 1 78 ? 1.948 -0.884 9.946 1.00 91.19 78 LEU A N 1
ATOM 583 C CA . LEU A 1 78 ? 2.795 -1.101 8.775 1.00 91.19 78 LEU A CA 1
ATOM 584 C C . LEU A 1 78 ? 3.997 -1.943 9.182 1.00 91.19 78 LEU A C 1
ATOM 586 O O . LEU A 1 78 ? 4.812 -1.508 9.995 1.00 91.19 78 LEU A O 1
ATOM 590 N N . GLU A 1 79 ? 4.139 -3.112 8.569 1.00 91.25 79 GLU A N 1
ATOM 591 C CA . GLU A 1 79 ? 5.268 -4.007 8.797 1.00 91.25 79 GLU A CA 1
ATOM 592 C C . GLU A 1 79 ? 6.139 -4.092 7.546 1.00 91.25 79 GLU A C 1
ATOM 594 O O . GLU A 1 79 ? 5.642 -4.340 6.451 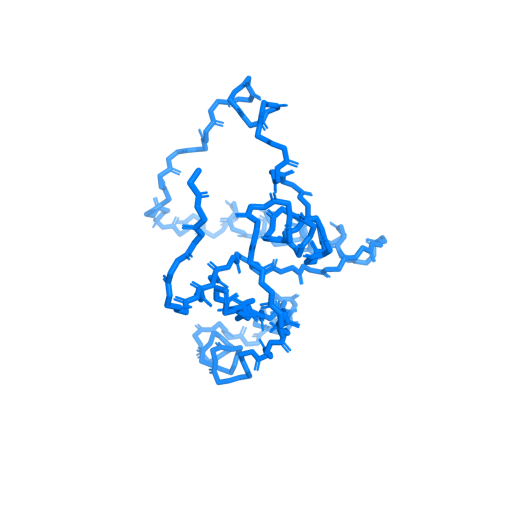1.00 91.25 79 GLU A O 1
ATOM 599 N N . ARG A 1 80 ? 7.450 -3.872 7.687 1.00 89.19 80 ARG A N 1
ATOM 600 C CA . ARG A 1 80 ? 8.388 -3.944 6.561 1.00 89.19 80 ARG A CA 1
ATOM 601 C C . ARG A 1 80 ? 8.843 -5.381 6.327 1.00 89.19 80 ARG A C 1
ATOM 603 O O . ARG A 1 80 ? 9.389 -6.019 7.220 1.00 89.19 80 ARG A O 1
ATOM 610 N N . LEU A 1 81 ? 8.711 -5.850 5.092 1.00 90.06 81 LEU A N 1
ATOM 611 C CA . LEU A 1 81 ? 8.984 -7.229 4.691 1.00 90.06 81 LEU A CA 1
ATOM 612 C C . LEU A 1 81 ? 10.448 -7.404 4.261 1.00 90.06 81 LEU A C 1
ATOM 614 O O . LEU A 1 81 ? 10.744 -7.634 3.087 1.00 90.06 81 LEU A O 1
ATOM 618 N N . LEU A 1 82 ? 11.375 -7.281 5.215 1.00 87.94 82 LEU A N 1
ATOM 619 C CA . LEU A 1 82 ? 12.822 -7.323 4.955 1.00 87.94 82 LEU A CA 1
ATOM 620 C C . LEU A 1 82 ? 13.284 -8.634 4.305 1.00 87.94 82 LEU A C 1
ATOM 622 O O . LEU A 1 82 ? 14.111 -8.597 3.396 1.00 87.94 82 LEU A O 1
ATOM 626 N N . ASP A 1 83 ? 12.723 -9.773 4.709 1.00 89.00 83 ASP A N 1
ATOM 627 C CA . ASP A 1 83 ? 13.086 -11.076 4.137 1.00 89.00 83 ASP A CA 1
ATOM 628 C C . ASP A 1 83 ? 12.648 -11.202 2.675 1.00 89.00 83 ASP A C 1
ATOM 630 O O . ASP A 1 83 ? 13.357 -11.777 1.848 1.00 89.00 83 ASP A O 1
ATOM 634 N N . VAL A 1 84 ? 11.503 -10.605 2.325 1.00 84.50 84 VAL A N 1
ATOM 635 C CA . VAL A 1 84 ? 11.028 -10.537 0.937 1.00 84.50 84 VAL A CA 1
ATOM 636 C C . VAL A 1 84 ? 11.929 -9.612 0.124 1.00 84.50 84 VAL A C 1
ATOM 638 O O . VAL A 1 84 ? 12.301 -9.957 -0.996 1.00 84.50 84 VAL A O 1
ATOM 641 N N . GLU A 1 85 ? 12.314 -8.460 0.679 1.00 84.62 85 GLU A N 1
ATOM 642 C CA . GLU A 1 85 ? 13.279 -7.558 0.039 1.00 84.62 85 GLU A CA 1
ATOM 643 C C . GLU A 1 85 ? 14.616 -8.267 -0.233 1.00 84.62 85 GLU A C 1
ATOM 645 O O . GLU A 1 85 ? 15.135 -8.189 -1.347 1.00 84.62 85 GLU A O 1
ATOM 650 N N . TRP A 1 86 ? 15.138 -9.007 0.748 1.00 83.62 86 TRP A N 1
ATOM 651 C CA . TRP A 1 86 ? 16.374 -9.784 0.627 1.00 83.62 86 TRP A CA 1
ATOM 652 C C . TRP A 1 86 ? 16.261 -10.915 -0.404 1.00 83.62 86 TRP A C 1
ATOM 654 O O . TRP A 1 86 ? 17.163 -11.121 -1.218 1.00 83.62 86 TRP A O 1
ATOM 664 N N . ALA A 1 87 ? 15.143 -11.644 -0.416 1.00 84.00 87 ALA A N 1
ATOM 665 C CA . ALA A 1 87 ? 14.921 -12.726 -1.372 1.00 84.00 87 ALA A CA 1
ATOM 666 C C . ALA A 1 87 ? 14.845 -12.211 -2.819 1.00 84.00 87 ALA A C 1
ATOM 668 O O . ALA A 1 87 ? 15.362 -12.862 -3.730 1.00 84.00 87 ALA A O 1
ATOM 669 N N . VAL A 1 88 ? 14.234 -11.040 -3.033 1.00 78.00 88 VAL A N 1
ATOM 670 C CA . VAL A 1 88 ? 14.195 -10.370 -4.342 1.00 78.00 88 VAL A CA 1
ATOM 671 C C . VAL A 1 88 ? 15.596 -9.927 -4.765 1.00 78.00 88 VAL A C 1
ATOM 673 O O . VAL A 1 88 ? 15.992 -10.197 -5.895 1.00 78.00 88 VAL A O 1
ATOM 676 N N . GLU A 1 89 ? 16.379 -9.334 -3.860 1.00 76.38 89 GLU A N 1
ATOM 677 C CA . GLU A 1 89 ? 17.766 -8.932 -4.140 1.00 76.38 89 GLU A CA 1
ATOM 678 C C . GLU A 1 89 ? 18.627 -10.113 -4.606 1.00 76.38 89 GLU A C 1
ATOM 680 O O . GLU A 1 89 ? 19.413 -9.982 -5.537 1.00 76.38 89 GLU A O 1
ATOM 685 N N . ARG A 1 90 ? 18.448 -11.302 -4.024 1.00 77.44 90 ARG A N 1
ATOM 686 C CA . ARG A 1 90 ? 19.209 -12.495 -4.430 1.00 77.44 90 ARG A CA 1
ATOM 687 C C . ARG A 1 90 ? 18.842 -13.048 -5.801 1.00 77.44 90 ARG A C 1
ATOM 689 O O . ARG A 1 90 ? 19.647 -13.781 -6.373 1.00 77.44 90 ARG A O 1
ATOM 696 N N . ARG A 1 91 ? 17.642 -12.756 -6.306 1.00 74.75 91 ARG A N 1
ATOM 697 C CA . ARG A 1 91 ? 17.231 -13.162 -7.657 1.00 74.75 91 ARG A CA 1
ATOM 698 C C . ARG A 1 91 ? 17.803 -12.241 -8.734 1.00 74.75 91 ARG A C 1
ATOM 700 O O . ARG A 1 91 ? 17.994 -12.692 -9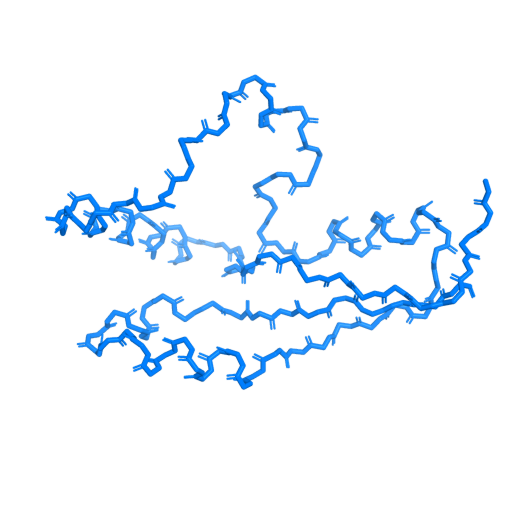.857 1.00 74.75 91 ARG A O 1
ATOM 707 N N . GLU A 1 92 ? 18.116 -10.993 -8.391 1.00 68.06 92 GLU A N 1
ATOM 708 C CA . GLU A 1 92 ? 18.517 -9.955 -9.340 1.00 68.06 92 GLU A CA 1
ATOM 709 C C . GLU A 1 92 ? 19.991 -9.557 -9.127 1.00 68.06 92 GLU A C 1
ATOM 711 O O . GLU A 1 92 ? 20.343 -8.885 -8.159 1.00 68.06 92 GLU A O 1
ATOM 716 N N . ALA A 1 93 ? 20.888 -9.964 -10.030 1.00 65.06 93 ALA A N 1
ATOM 717 C CA . ALA A 1 93 ? 22.321 -9.704 -9.875 1.00 65.06 93 ALA A CA 1
ATOM 718 C C . ALA A 1 93 ? 22.656 -8.197 -9.804 1.00 65.06 93 ALA A C 1
ATOM 720 O O . ALA A 1 93 ? 21.995 -7.349 -10.412 1.00 65.06 93 ALA A O 1
ATOM 721 N N . TRP A 1 94 ? 23.737 -7.857 -9.095 1.00 62.09 94 TRP A N 1
ATOM 722 C CA . TRP A 1 94 ? 24.311 -6.509 -9.116 1.00 62.09 94 TRP A CA 1
ATOM 723 C C . TRP A 1 94 ? 24.609 -6.064 -10.564 1.00 62.09 94 TRP A C 1
ATOM 725 O O . TRP A 1 94 ? 25.134 -6.871 -11.336 1.00 62.09 94 TRP A O 1
ATOM 735 N N . PRO A 1 95 ? 24.319 -4.804 -10.956 1.00 62.22 95 PRO A N 1
ATOM 736 C CA . PRO A 1 95 ? 23.841 -3.671 -10.142 1.00 62.22 95 PRO A CA 1
ATOM 737 C C . PRO A 1 95 ? 22.311 -3.499 -10.080 1.00 62.22 95 PRO A C 1
ATOM 739 O O . PRO A 1 95 ? 21.810 -2.555 -9.467 1.00 62.22 95 PRO A O 1
ATOM 742 N N . LEU A 1 96 ? 21.559 -4.400 -10.706 1.00 64.69 96 LEU A N 1
ATOM 743 C CA . LEU A 1 96 ? 20.117 -4.274 -10.902 1.00 64.69 96 LEU A CA 1
ATOM 744 C C . LEU A 1 96 ? 19.303 -4.450 -9.627 1.00 64.69 96 LEU A C 1
ATOM 746 O O . LEU A 1 96 ? 18.445 -3.614 -9.347 1.00 64.69 96 LEU A O 1
ATOM 750 N N . GLY A 1 97 ? 19.614 -5.467 -8.819 1.00 64.75 97 GLY A N 1
ATOM 751 C CA . GLY A 1 97 ? 18.918 -5.702 -7.550 1.00 64.75 97 GLY A CA 1
ATOM 752 C C . GLY A 1 97 ? 18.995 -4.510 -6.594 1.00 64.75 97 GLY A C 1
ATOM 753 O O . GLY A 1 97 ? 18.010 -4.158 -5.949 1.00 64.75 97 GLY A O 1
ATOM 754 N N . ALA A 1 98 ? 20.127 -3.801 -6.580 1.00 67.19 98 ALA A N 1
ATOM 755 C CA . ALA A 1 98 ? 20.307 -2.606 -5.758 1.00 67.19 98 ALA A CA 1
ATOM 756 C C . ALA A 1 98 ? 19.521 -1.390 -6.284 1.00 67.19 98 ALA A C 1
ATOM 758 O O . ALA A 1 98 ? 18.972 -0.608 -5.501 1.00 67.19 98 ALA A O 1
ATOM 759 N N . LEU A 1 99 ? 19.436 -1.219 -7.609 1.00 65.56 99 LEU A N 1
ATOM 760 C CA . LEU A 1 99 ? 18.673 -0.126 -8.216 1.00 65.56 99 LEU A CA 1
ATOM 761 C C . LEU A 1 99 ? 17.161 -0.341 -8.047 1.00 65.56 99 LEU A C 1
ATOM 763 O O . LEU A 1 99 ? 16.445 0.599 -7.695 1.00 65.56 99 LEU A O 1
ATOM 767 N N . MET A 1 100 ? 16.715 -1.586 -8.212 1.00 64.50 100 MET A N 1
ATOM 768 C CA . MET A 1 100 ? 15.321 -2.022 -8.103 1.00 64.50 100 MET A CA 1
ATOM 769 C C . MET A 1 100 ? 14.854 -2.252 -6.667 1.00 64.50 100 MET A C 1
ATOM 771 O O . MET A 1 100 ? 13.675 -2.534 -6.448 1.00 64.50 100 MET A O 1
ATOM 775 N N . ARG A 1 101 ? 15.746 -2.108 -5.676 1.00 71.38 101 ARG A N 1
ATOM 776 C CA . ARG A 1 101 ? 15.393 -2.239 -4.264 1.00 71.38 101 ARG A CA 1
ATOM 777 C C . ARG A 1 101 ? 14.334 -1.205 -3.907 1.00 71.38 101 ARG A C 1
ATOM 779 O O . ARG A 1 101 ? 14.618 -0.011 -3.784 1.00 71.38 101 ARG A O 1
ATOM 786 N N . ARG A 1 102 ? 13.114 -1.690 -3.727 1.00 73.94 102 ARG A N 1
ATOM 787 C CA . ARG A 1 102 ? 11.982 -0.913 -3.247 1.00 73.94 102 ARG A CA 1
ATOM 788 C C . ARG A 1 102 ? 11.533 -1.490 -1.911 1.00 73.94 102 ARG A C 1
ATOM 790 O O . ARG A 1 102 ? 11.389 -2.713 -1.822 1.00 73.94 102 ARG A O 1
ATOM 797 N N . PRO A 1 103 ? 11.319 -0.643 -0.893 1.00 80.25 103 PRO A N 1
ATOM 798 C CA . PRO A 1 103 ? 10.713 -1.081 0.348 1.00 80.25 103 PRO A CA 1
ATOM 799 C C . PRO A 1 103 ? 9.398 -1.817 0.085 1.00 80.25 103 PRO A C 1
ATOM 801 O O . PRO A 1 103 ? 8.598 -1.411 -0.765 1.00 80.25 103 PRO A O 1
ATOM 804 N N . ARG A 1 104 ? 9.183 -2.916 0.803 1.00 84.38 104 ARG A N 1
ATOM 805 C CA . ARG A 1 104 ? 7.924 -3.664 0.763 1.00 84.38 104 ARG A CA 1
ATOM 806 C C . ARG A 1 104 ? 7.318 -3.654 2.149 1.00 84.38 104 ARG A C 1
ATOM 808 O O . ARG A 1 104 ? 8.017 -3.932 3.121 1.00 84.38 104 ARG A O 1
ATOM 815 N N . TYR A 1 105 ? 6.031 -3.348 2.229 1.00 87.44 105 TYR A N 1
ATOM 816 C CA . TYR A 1 105 ? 5.307 -3.351 3.492 1.00 87.44 105 TYR A CA 1
ATOM 817 C C . TYR A 1 105 ? 4.070 -4.244 3.398 1.00 87.44 105 TYR A C 1
ATOM 819 O O . TYR A 1 105 ? 3.497 -4.421 2.326 1.00 87.44 105 TYR A O 1
ATOM 827 N N . ALA A 1 106 ? 3.670 -4.802 4.529 1.00 91.75 106 ALA A N 1
ATOM 828 C CA . ALA A 1 106 ? 2.331 -5.310 4.749 1.00 91.75 106 ALA A CA 1
ATOM 829 C C . ALA A 1 106 ? 1.566 -4.296 5.602 1.00 91.75 106 ALA A C 1
ATOM 831 O O . ALA A 1 106 ? 2.130 -3.708 6.531 1.00 91.75 106 ALA A O 1
ATOM 832 N N . ILE A 1 107 ? 0.287 -4.097 5.289 1.00 92.75 107 ILE A N 1
ATOM 833 C CA . ILE A 1 107 ? -0.635 -3.361 6.155 1.00 92.75 107 ILE A CA 1
ATOM 834 C C . ILE A 1 107 ? -1.458 -4.394 6.915 1.00 92.75 107 ILE A C 1
ATOM 836 O O . ILE A 1 107 ? -2.172 -5.193 6.309 1.00 92.75 107 ILE A O 1
ATOM 840 N N . ILE A 1 108 ? -1.339 -4.384 8.237 1.00 95.31 108 ILE A N 1
ATOM 841 C CA . ILE A 1 108 ? -2.054 -5.286 9.138 1.00 95.31 108 ILE A CA 1
ATOM 842 C C . ILE A 1 108 ? -3.095 -4.462 9.883 1.00 95.31 108 ILE A C 1
ATOM 844 O O . ILE A 1 108 ? -2.794 -3.362 10.340 1.00 95.31 108 ILE A O 1
ATOM 848 N N . ALA A 1 109 ? -4.318 -4.966 9.992 1.00 96.06 109 ALA A N 1
ATOM 849 C CA . ALA A 1 109 ? -5.373 -4.306 10.749 1.00 96.06 109 ALA A CA 1
ATOM 850 C C . ALA A 1 109 ? -6.303 -5.329 11.406 1.00 96.06 109 ALA A C 1
ATOM 852 O O . ALA A 1 109 ? -6.354 -6.489 11.003 1.00 96.06 109 ALA A O 1
ATOM 853 N N . GLU A 1 110 ? -7.052 -4.888 12.406 1.00 95.38 110 GLU A N 1
ATOM 854 C CA . GLU A 1 110 ? -8.018 -5.698 13.152 1.00 95.38 110 GLU A CA 1
ATOM 855 C C . GLU A 1 110 ? -9.416 -5.084 13.021 1.00 95.38 110 GLU A C 1
ATOM 857 O O . GLU A 1 110 ? -9.550 -3.889 12.747 1.00 95.38 110 GLU A O 1
ATOM 862 N N . ALA A 1 111 ? -10.456 -5.901 13.154 1.00 90.31 111 ALA A N 1
ATOM 863 C CA . ALA A 1 111 ? -11.848 -5.455 13.088 1.00 90.31 111 ALA A CA 1
ATOM 864 C C . ALA A 1 111 ? -12.286 -4.569 14.271 1.00 90.31 111 ALA A C 1
ATOM 866 O O . ALA A 1 111 ? -11.842 -4.821 15.415 1.00 90.31 111 ALA A O 1
#

pLDDT: mean 78.11, std 12.88, range [46.91, 96.12]